Protein AF-A0A9E5K5F0-F1 (afdb_monomer)

Secondary structure (DSSP, 8-state):
---------------------S--S----S-S--SSSEEEEEEEEEETTEEEEEEEEESSTT-TT-EEEEEEEETTEEPPP-

Solvent-accessible surface area (backbone atoms only — not comparable to full-atom values): 5522 Å² total; per-residue (Å²): 137,86,80,82,87,80,81,79,72,75,72,76,77,77,74,77,72,78,81,73,88,62,95,72,93,81,87,84,74,71,66,95,77,68,103,42,86,36,74,48,81,70,48,75,46,85,47,102,77,40,45,37,36,40,28,40,35,13,79,44,92,91,39,94,67,49,42,76,35,36,33,36,41,53,98,90,37,59,38,77,72,82

Sequence (82 aa):
MNIFLSLVSCIAMQVALPKVNTPEIIREFIYLEAPFPQCHATTIAEAPKGLVTAWFGGTREKAPDVGIWVSRIDSGKWTTPI

Structure (mmCIF, N/CA/C/O backbone):
data_AF-A0A9E5K5F0-F1
#
_entry.id   AF-A0A9E5K5F0-F1
#
loop_
_atom_site.group_PDB
_atom_site.id
_atom_site.type_symbol
_atom_site.label_atom_id
_atom_site.label_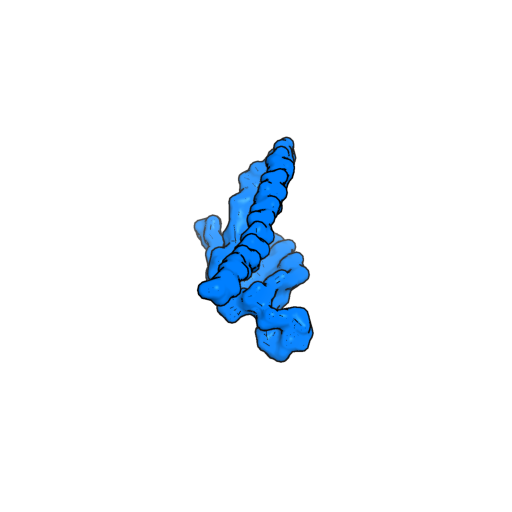alt_id
_atom_site.label_comp_id
_atom_site.label_asym_id
_atom_site.label_entity_id
_atom_site.label_seq_id
_atom_site.pdbx_PDB_ins_code
_atom_site.Cartn_x
_atom_site.Cartn_y
_atom_site.Cartn_z
_atom_site.occupancy
_atom_site.B_iso_or_equiv
_atom_site.auth_seq_id
_atom_site.auth_comp_id
_atom_site.auth_asym_id
_atom_site.auth_atom_id
_atom_site.pdbx_PDB_model_num
ATOM 1 N N . MET A 1 1 ? 54.035 -1.221 -13.119 1.00 36.56 1 MET A N 1
ATOM 2 C CA . MET A 1 1 ? 53.882 0.149 -13.644 1.00 36.56 1 MET A CA 1
ATOM 3 C C . MET A 1 1 ? 52.391 0.402 -13.799 1.00 36.56 1 MET A C 1
ATOM 5 O O . MET A 1 1 ? 51.808 -0.019 -14.779 1.00 36.56 1 MET A O 1
ATOM 9 N N . ASN A 1 2 ? 51.730 0.652 -12.674 1.00 30.03 2 ASN A N 1
ATOM 10 C CA . ASN A 1 2 ? 51.219 1.967 -12.257 1.00 30.03 2 ASN A CA 1
ATOM 11 C C . ASN A 1 2 ? 49.754 2.146 -12.700 1.00 30.03 2 ASN A C 1
ATOM 13 O O . ASN A 1 2 ? 49.510 2.056 -13.890 1.00 30.03 2 ASN A O 1
ATOM 17 N N . ILE A 1 3 ? 48.741 2.476 -11.893 1.00 43.59 3 ILE A N 1
ATOM 18 C CA . ILE A 1 3 ? 48.486 2.605 -10.443 1.00 43.59 3 ILE A CA 1
ATOM 19 C C . ILE A 1 3 ? 47.105 3.346 -10.362 1.00 43.59 3 ILE A C 1
ATOM 21 O O . ILE A 1 3 ? 46.797 4.114 -11.269 1.00 43.59 3 ILE A O 1
ATOM 25 N N . PHE A 1 4 ? 46.326 3.149 -9.282 1.00 43.94 4 PHE A N 1
ATOM 26 C CA . PHE A 1 4 ? 45.097 3.877 -8.851 1.00 43.94 4 PHE A CA 1
ATOM 27 C C . PHE A 1 4 ? 43.824 3.699 -9.711 1.00 43.94 4 PHE A C 1
ATOM 29 O O . PHE A 1 4 ? 43.699 4.253 -10.792 1.00 43.94 4 PHE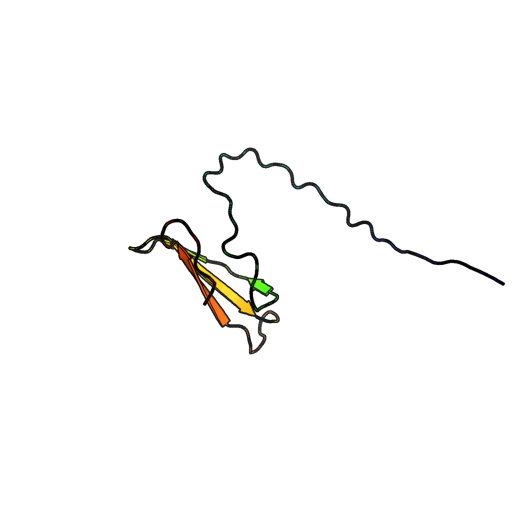 A O 1
ATOM 36 N N . LEU A 1 5 ? 42.831 2.881 -9.324 1.00 49.78 5 LEU A N 1
ATOM 37 C CA . LEU A 1 5 ? 41.894 3.062 -8.195 1.00 49.78 5 LEU A CA 1
ATOM 38 C C . LEU A 1 5 ? 41.419 4.520 -8.032 1.00 49.78 5 LEU A C 1
ATOM 40 O O . LEU A 1 5 ? 42.007 5.284 -7.275 1.00 49.78 5 LEU A O 1
ATOM 44 N N . SER A 1 6 ? 40.312 4.878 -8.688 1.00 50.53 6 SER A N 1
ATOM 45 C CA . SER A 1 6 ? 39.458 5.987 -8.247 1.00 50.53 6 SER A CA 1
ATOM 46 C C . SER A 1 6 ? 38.122 5.405 -7.799 1.00 50.53 6 SER A C 1
ATOM 48 O O . SER A 1 6 ? 37.185 5.224 -8.575 1.00 50.53 6 SER A O 1
ATOM 50 N N . LEU A 1 7 ? 38.090 5.032 -6.520 1.00 50.94 7 LEU A N 1
ATOM 51 C CA . LEU A 1 7 ? 36.869 4.862 -5.751 1.00 50.94 7 LEU A CA 1
ATOM 52 C C . LEU A 1 7 ? 36.222 6.244 -5.627 1.00 50.94 7 LEU A C 1
ATOM 54 O O . LEU A 1 7 ? 36.512 6.983 -4.689 1.00 50.94 7 LEU A O 1
ATOM 58 N N . VAL A 1 8 ? 35.310 6.588 -6.533 1.00 56.00 8 VAL A N 1
ATOM 59 C CA . VAL A 1 8 ? 34.291 7.592 -6.211 1.00 56.00 8 VAL A CA 1
ATOM 60 C C . VAL A 1 8 ? 33.247 6.875 -5.361 1.00 56.00 8 VAL A C 1
ATOM 62 O O . VAL A 1 8 ? 32.163 6.519 -5.814 1.00 56.00 8 VAL A O 1
ATOM 65 N N . SER A 1 9 ? 33.619 6.604 -4.107 1.00 53.34 9 SER A N 1
ATOM 66 C CA . SER A 1 9 ? 32.641 6.388 -3.050 1.00 53.34 9 SER A CA 1
ATOM 67 C C . SER A 1 9 ? 31.960 7.733 -2.855 1.00 53.34 9 SER A C 1
ATOM 69 O O . SER A 1 9 ? 32.446 8.606 -2.136 1.00 53.34 9 SER A O 1
ATOM 71 N N . CYS A 1 10 ? 30.870 7.941 -3.589 1.00 42.25 10 CYS A N 1
ATOM 72 C CA . CYS A 1 10 ? 29.894 8.950 -3.237 1.00 42.25 10 CYS A CA 1
ATOM 73 C C . CYS A 1 10 ? 29.305 8.463 -1.911 1.00 42.25 10 CYS A C 1
ATOM 75 O O . CYS A 1 10 ? 28.366 7.671 -1.889 1.00 42.25 10 CYS A O 1
ATOM 77 N N . ILE A 1 11 ? 29.957 8.830 -0.803 1.00 54.97 11 ILE A N 1
ATOM 78 C CA . ILE A 1 11 ? 29.404 8.672 0.535 1.00 54.97 11 ILE A CA 1
ATOM 79 C C . ILE A 1 11 ? 28.062 9.384 0.459 1.00 54.97 11 ILE A C 1
ATOM 81 O O . ILE A 1 11 ? 28.015 10.609 0.337 1.00 54.97 11 ILE A O 1
ATOM 85 N N . ALA A 1 12 ? 26.984 8.60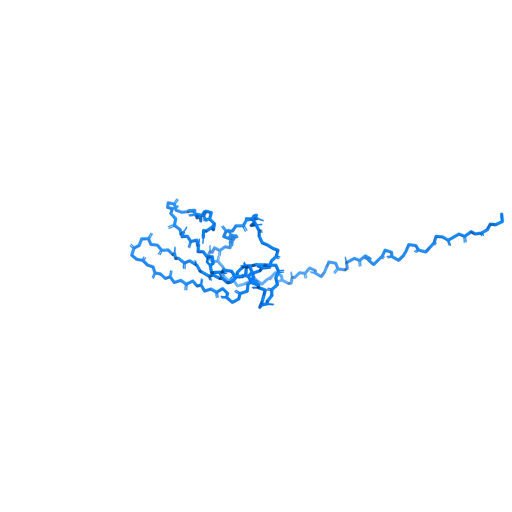0 0.435 1.00 55.88 12 ALA A N 1
ATOM 86 C CA . ALA A 1 12 ? 25.640 9.111 0.569 1.00 55.88 12 ALA A CA 1
ATOM 87 C C . ALA A 1 12 ? 25.642 9.927 1.858 1.00 55.88 12 ALA A C 1
ATOM 89 O O . ALA A 1 12 ? 25.766 9.388 2.956 1.00 55.88 12 ALA A O 1
ATOM 90 N N . MET A 1 13 ? 25.617 11.247 1.715 1.00 54.12 13 MET A N 1
ATOM 91 C CA . MET A 1 13 ? 25.440 12.149 2.830 1.00 54.12 13 MET A CA 1
ATOM 92 C C . MET A 1 13 ? 24.055 11.818 3.380 1.00 54.12 13 MET A C 1
ATOM 94 O O . MET A 1 13 ? 23.043 12.199 2.795 1.00 54.12 13 MET A O 1
ATOM 98 N N . GLN A 1 14 ? 24.006 11.012 4.443 1.00 60.31 14 GLN A N 1
ATOM 99 C CA . GLN A 1 14 ? 22.778 10.736 5.172 1.00 60.31 14 GLN A CA 1
ATOM 100 C C . GLN A 1 14 ? 22.356 12.069 5.790 1.00 60.31 14 GLN A C 1
ATOM 102 O O . GLN A 1 14 ? 22.800 12.450 6.873 1.00 60.31 14 GLN A O 1
ATOM 107 N N . VAL A 1 15 ? 21.549 12.833 5.058 1.00 60.09 15 VAL A N 1
ATOM 108 C CA . VAL A 1 15 ? 20.879 14.004 5.605 1.00 60.09 15 VAL A CA 1
ATOM 109 C C . VAL A 1 15 ? 19.953 13.464 6.686 1.00 60.09 15 VAL A C 1
ATOM 111 O O . VAL A 1 15 ? 18.934 12.842 6.390 1.00 60.09 15 VAL A O 1
ATOM 114 N N . ALA A 1 16 ? 20.348 13.629 7.948 1.00 65.94 16 ALA A N 1
ATOM 115 C CA . ALA A 1 16 ? 19.484 13.333 9.074 1.00 65.94 16 ALA A CA 1
ATOM 116 C C . ALA A 1 16 ? 18.260 14.242 8.946 1.00 65.94 16 ALA A C 1
ATOM 118 O O . ALA A 1 16 ? 18.373 15.465 9.052 1.00 65.94 16 ALA A O 1
ATOM 119 N N . LEU A 1 17 ? 17.103 13.648 8.644 1.00 64.88 17 LEU A N 1
ATOM 120 C CA . LEU A 1 17 ? 15.860 14.399 8.551 1.00 64.88 17 LEU A CA 1
ATOM 121 C C . LEU A 1 17 ? 15.618 15.075 9.907 1.00 64.88 17 LEU A C 1
ATOM 123 O O . LEU A 1 17 ? 15.748 14.411 10.942 1.00 64.88 17 LEU A O 1
ATOM 127 N N . PRO A 1 18 ? 15.289 16.377 9.935 1.00 67.81 18 PRO A N 1
ATOM 128 C CA . PRO A 1 18 ? 14.975 17.048 11.183 1.00 67.81 18 PRO A CA 1
ATOM 129 C C . PRO A 1 18 ? 13.849 16.280 11.875 1.00 67.81 18 PRO A C 1
ATOM 131 O O . PRO A 1 18 ? 12.803 16.012 11.279 1.00 67.81 18 PRO A O 1
ATOM 134 N N . LYS A 1 19 ? 14.075 15.891 13.134 1.00 65.62 19 LYS A N 1
ATOM 135 C CA . LYS A 1 19 ? 13.044 15.260 13.956 1.00 65.62 19 LYS A CA 1
ATOM 136 C C . LYS A 1 19 ? 11.944 16.295 14.170 1.00 65.62 19 LYS A C 1
ATOM 138 O O . LYS A 1 19 ? 12.098 17.221 14.963 1.00 65.62 19 LYS A O 1
ATOM 143 N N . VAL A 1 20 ? 10.864 16.169 13.408 1.00 73.38 20 VAL A N 1
ATOM 144 C CA . VAL A 1 20 ? 9.701 17.040 13.540 1.00 73.38 20 VAL A CA 1
ATOM 145 C C . VAL A 1 20 ? 9.072 16.747 14.903 1.00 73.38 20 VAL A C 1
ATOM 147 O O . VAL A 1 20 ? 8.565 15.654 15.131 1.00 73.38 20 VAL A O 1
ATOM 150 N N . ASN A 1 21 ? 9.122 17.714 15.820 1.00 76.31 21 ASN A N 1
ATOM 151 C CA . ASN A 1 21 ? 8.493 17.629 17.145 1.00 76.31 21 ASN A CA 1
ATOM 152 C C . ASN A 1 21 ? 6.978 17.917 17.080 1.00 76.31 21 ASN A C 1
ATOM 154 O O . ASN A 1 21 ? 6.424 18.584 17.951 1.00 76.31 21 ASN A O 1
ATOM 158 N N . THR A 1 22 ? 6.298 17.447 16.034 1.00 77.81 22 THR A N 1
ATOM 159 C CA . THR A 1 22 ? 4.834 17.468 15.974 1.00 77.81 22 THR A CA 1
ATOM 160 C C . THR A 1 22 ? 4.281 16.286 16.760 1.00 77.81 22 THR A C 1
ATOM 162 O O . THR A 1 22 ? 4.849 15.196 16.664 1.00 77.81 22 THR A O 1
ATOM 165 N N . PRO A 1 23 ? 3.180 16.460 17.510 1.00 84.31 23 PRO A N 1
ATOM 166 C CA . PRO A 1 23 ? 2.494 15.330 18.115 1.00 84.31 23 PRO A CA 1
ATOM 167 C C . PRO A 1 23 ? 2.041 14.373 17.005 1.00 84.31 23 PRO A C 1
ATOM 169 O O . PRO A 1 23 ? 1.249 14.733 16.139 1.00 84.31 23 PRO A O 1
ATOM 172 N N . GLU A 1 24 ? 2.593 13.166 17.019 1.00 86.44 24 GLU A N 1
ATOM 173 C CA . GLU A 1 24 ? 2.279 12.079 16.099 1.00 86.44 24 GLU A CA 1
ATOM 174 C C . GLU A 1 24 ? 1.570 10.984 16.890 1.00 86.44 24 GLU A C 1
ATOM 176 O O . GLU A 1 24 ? 2.062 10.564 17.937 1.00 86.44 24 GLU A O 1
ATOM 181 N N . ILE A 1 25 ? 0.401 10.552 16.415 1.00 89.94 25 ILE A N 1
ATOM 182 C CA . ILE A 1 25 ? -0.370 9.503 17.092 1.00 89.94 25 ILE A CA 1
ATOM 183 C C . ILE A 1 25 ? 0.228 8.135 16.745 1.00 89.94 25 ILE A C 1
ATOM 185 O O . ILE A 1 25 ? 0.515 7.345 17.641 1.00 89.94 25 ILE A O 1
ATOM 189 N N . ILE A 1 26 ? 0.434 7.859 15.452 1.00 89.94 26 ILE A N 1
ATOM 190 C CA . ILE A 1 26 ? 0.965 6.590 14.938 1.00 89.94 26 ILE A CA 1
ATOM 191 C C . ILE A 1 26 ? 1.836 6.872 13.708 1.00 89.94 26 ILE A C 1
ATOM 193 O O . ILE A 1 26 ? 1.416 7.609 12.816 1.00 89.94 26 ILE A O 1
ATOM 197 N N . ARG A 1 27 ? 3.014 6.232 13.654 1.00 92.00 27 ARG A N 1
ATOM 198 C CA . ARG A 1 27 ? 3.851 6.098 12.453 1.00 92.00 27 ARG A CA 1
ATOM 199 C C . ARG A 1 27 ? 4.092 4.630 12.166 1.00 92.00 27 ARG A C 1
ATOM 201 O O . ARG A 1 27 ? 4.670 3.941 13.004 1.00 92.00 27 ARG A O 1
ATOM 208 N N . GLU A 1 28 ? 3.744 4.169 10.977 1.00 93.31 28 GLU A N 1
ATOM 209 C CA . GLU A 1 28 ? 4.045 2.802 10.563 1.00 93.31 28 GLU A CA 1
ATOM 210 C C . GLU A 1 28 ? 4.099 2.668 9.039 1.00 93.31 28 GLU A C 1
ATOM 212 O O . GLU A 1 28 ? 3.622 3.531 8.301 1.00 93.31 28 GLU A O 1
ATOM 217 N N . PHE A 1 29 ? 4.698 1.572 8.577 1.00 95.06 29 PHE A N 1
ATOM 218 C CA . PHE A 1 29 ? 4.630 1.152 7.183 1.00 95.06 29 PHE A CA 1
ATOM 219 C C . PHE A 1 29 ? 3.416 0.243 6.972 1.00 95.06 29 PHE A C 1
ATOM 221 O O . PHE A 1 29 ? 3.155 -0.633 7.793 1.00 95.06 29 PHE A O 1
ATOM 228 N N . ILE A 1 30 ? 2.727 0.397 5.838 1.00 95.88 30 ILE A N 1
ATOM 229 C CA . ILE A 1 30 ? 1.652 -0.520 5.415 1.00 95.88 30 ILE A CA 1
ATOM 230 C C . ILE A 1 30 ? 2.242 -1.879 5.001 1.00 95.88 30 ILE A C 1
ATOM 232 O O . ILE A 1 30 ? 1.670 -2.928 5.275 1.00 95.88 30 ILE A O 1
ATOM 236 N N . TYR A 1 31 ? 3.407 -1.862 4.352 1.00 94.31 31 TYR A N 1
ATOM 237 C CA . TYR A 1 31 ? 4.169 -3.044 3.964 1.00 94.31 31 TYR A CA 1
ATOM 238 C C . TYR A 1 31 ? 5.666 -2.713 3.937 1.00 94.31 31 TYR A C 1
ATOM 240 O O . TYR A 1 31 ? 6.052 -1.558 3.750 1.00 94.31 31 TYR A O 1
ATOM 248 N N . LEU A 1 32 ? 6.505 -3.734 4.111 1.00 93.19 32 LEU A N 1
ATOM 249 C CA . LEU A 1 32 ? 7.964 -3.626 3.959 1.00 93.19 32 LEU A CA 1
ATOM 250 C C . LEU A 1 32 ? 8.454 -4.246 2.647 1.00 93.19 32 LEU A C 1
ATOM 252 O O . LEU A 1 32 ? 9.462 -3.813 2.099 1.00 93.19 32 LEU A O 1
ATOM 256 N N . GLU A 1 33 ? 7.715 -5.228 2.134 1.00 91.31 33 GLU A N 1
ATOM 257 C CA . GLU A 1 33 ? 8.023 -5.940 0.901 1.00 91.31 33 GLU A CA 1
ATOM 258 C C . GLU A 1 33 ? 6.807 -5.904 -0.024 1.00 91.31 33 GLU A C 1
ATOM 260 O O . GLU A 1 33 ? 5.667 -6.065 0.416 1.00 91.31 33 GLU A O 1
ATOM 265 N N . ALA A 1 34 ? 7.060 -5.677 -1.309 1.00 90.25 34 ALA A N 1
ATOM 266 C CA . ALA A 1 34 ? 6.056 -5.669 -2.359 1.00 90.25 34 ALA A CA 1
ATOM 267 C C . ALA A 1 34 ? 6.643 -6.280 -3.640 1.00 90.25 34 ALA A C 1
ATOM 269 O O . ALA A 1 34 ? 7.843 -6.140 -3.885 1.00 90.25 34 ALA A O 1
ATOM 270 N N . PRO A 1 35 ? 5.822 -6.918 -4.492 1.00 90.56 35 PRO A N 1
ATOM 271 C CA . PRO A 1 35 ? 6.289 -7.529 -5.738 1.00 90.56 35 PRO A CA 1
ATOM 272 C C . PRO A 1 35 ? 6.585 -6.505 -6.849 1.00 90.56 35 PRO A C 1
ATOM 274 O O . PRO A 1 35 ? 6.870 -6.889 -7.980 1.00 90.56 35 PRO A O 1
ATOM 277 N N . PHE A 1 36 ? 6.510 -5.208 -6.548 1.00 94.81 36 PHE A N 1
ATOM 278 C CA . PHE A 1 36 ? 6.745 -4.110 -7.477 1.00 94.81 36 PHE A CA 1
ATOM 279 C C . PHE A 1 36 ? 7.769 -3.120 -6.902 1.00 94.81 36 PHE A C 1
ATOM 281 O O . PHE A 1 36 ? 7.772 -2.858 -5.698 1.00 94.81 36 PHE A O 1
ATOM 288 N N . PRO A 1 37 ? 8.623 -2.524 -7.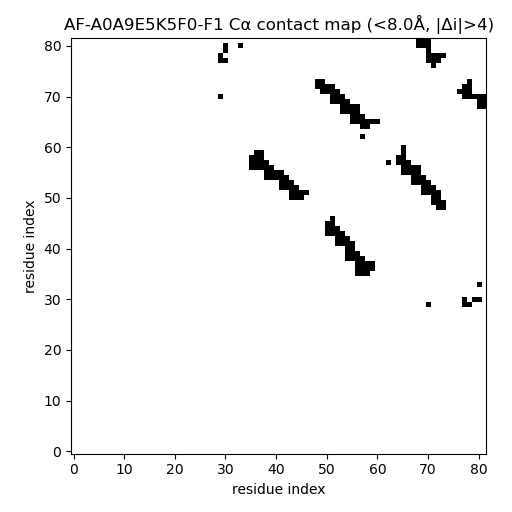750 1.00 96.12 37 PRO A N 1
ATOM 289 C CA . PRO A 1 37 ? 9.676 -1.617 -7.300 1.00 96.12 37 PRO A CA 1
ATOM 290 C C . PRO A 1 37 ? 9.207 -0.176 -7.044 1.00 96.12 37 PRO A C 1
ATOM 292 O O . PRO A 1 37 ? 9.938 0.581 -6.408 1.00 96.12 37 PRO A O 1
ATOM 295 N N . GLN A 1 38 ? 8.039 0.243 -7.546 1.00 96.75 38 GLN A N 1
ATOM 296 C CA . GLN A 1 38 ? 7.549 1.620 -7.395 1.00 96.75 38 GLN A CA 1
ATOM 297 C C . GLN A 1 38 ? 6.110 1.673 -6.888 1.00 96.75 38 GLN A C 1
ATOM 299 O O . GLN A 1 38 ? 5.273 0.880 -7.314 1.00 96.75 38 GLN A O 1
ATOM 304 N N . CYS A 1 39 ? 5.819 2.660 -6.034 1.00 96.38 39 CYS A N 1
ATOM 305 C CA . CYS A 1 39 ? 4.469 3.023 -5.609 1.00 96.38 39 CYS A CA 1
ATOM 306 C C . CYS A 1 39 ? 4.244 4.538 -5.737 1.00 96.38 39 CYS A C 1
ATOM 308 O O . CYS A 1 39 ? 5.170 5.319 -5.510 1.00 96.38 39 CYS A O 1
ATOM 310 N N . HIS A 1 40 ? 3.038 4.971 -6.115 1.00 95.50 40 HIS A N 1
ATOM 311 C CA . HIS A 1 40 ? 2.706 6.397 -6.193 1.00 95.50 40 HIS A CA 1
ATOM 312 C C . HIS A 1 40 ? 1.206 6.668 -6.003 1.00 95.50 40 HIS A C 1
ATOM 314 O O . HIS A 1 40 ? 0.378 5.764 -6.125 1.00 95.50 40 HIS A O 1
ATOM 320 N N . ALA A 1 41 ? 0.879 7.938 -5.734 1.00 96.44 41 ALA A N 1
ATOM 321 C CA . ALA A 1 41 ? -0.482 8.457 -5.579 1.00 96.44 41 ALA A CA 1
ATOM 322 C C . ALA A 1 41 ? -1.317 7.626 -4.589 1.00 96.44 41 ALA A C 1
ATOM 324 O O . ALA A 1 41 ? -2.380 7.100 -4.917 1.00 96.44 41 ALA A O 1
ATOM 325 N N . THR A 1 42 ? -0.785 7.493 -3.372 1.00 96.50 42 THR A N 1
ATOM 326 C CA . THR A 1 42 ? -1.432 6.788 -2.267 1.00 96.50 42 THR A CA 1
ATOM 327 C C . THR A 1 42 ? -2.678 7.534 -1.791 1.00 96.50 42 THR A C 1
ATOM 329 O O . THR A 1 42 ? -2.735 8.764 -1.764 1.00 96.50 42 THR A O 1
ATOM 332 N N . THR A 1 43 ? -3.683 6.770 -1.380 1.00 97.56 43 THR A N 1
ATOM 333 C CA . THR A 1 43 ? -4.888 7.263 -0.718 1.00 97.56 43 THR A CA 1
ATOM 334 C C . THR A 1 43 ? -5.215 6.389 0.487 1.00 97.56 43 THR A C 1
ATOM 336 O O . THR A 1 43 ? -4.853 5.211 0.535 1.00 97.56 43 THR A O 1
ATOM 339 N N . ILE A 1 44 ? -5.899 6.976 1.463 1.00 97.62 44 ILE A N 1
ATOM 340 C CA . ILE A 1 44 ? -6.413 6.301 2.650 1.00 97.62 44 ILE A CA 1
ATOM 341 C C . ILE A 1 44 ? -7.827 6.801 2.926 1.00 97.62 44 ILE A C 1
ATOM 343 O O . ILE A 1 44 ? -8.110 7.989 2.775 1.00 97.62 44 ILE A O 1
ATOM 347 N N . ALA A 1 45 ? -8.713 5.895 3.324 1.00 98.00 45 ALA A N 1
ATOM 348 C CA . ALA A 1 45 ? -10.082 6.215 3.692 1.00 98.00 45 ALA A CA 1
ATOM 349 C C . ALA A 1 45 ? -10.536 5.376 4.889 1.00 98.00 45 ALA A C 1
ATOM 351 O O . ALA A 1 45 ? -10.086 4.245 5.090 1.00 98.00 45 ALA A O 1
ATOM 352 N N . GLU A 1 46 ? -11.463 5.929 5.665 1.00 97.44 46 GLU A N 1
ATOM 353 C CA . GLU A 1 46 ? -12.202 5.175 6.671 1.00 97.44 46 GLU A CA 1
ATOM 354 C C . GLU A 1 46 ? -13.308 4.352 5.997 1.00 97.44 46 GLU A C 1
ATOM 356 O O . GLU A 1 46 ? -14.028 4.832 5.120 1.00 97.44 46 GLU A O 1
ATOM 361 N N . ALA A 1 47 ? -13.437 3.094 6.403 1.00 95.12 47 ALA A N 1
ATOM 362 C CA . ALA A 1 47 ? -14.492 2.182 5.988 1.00 95.12 47 ALA A CA 1
ATOM 363 C C . ALA A 1 47 ? -15.151 1.557 7.234 1.00 95.12 47 ALA A C 1
ATOM 365 O O . ALA A 1 47 ? -14.558 1.568 8.313 1.00 95.12 47 ALA A O 1
ATOM 366 N N . PRO A 1 48 ? -16.336 0.923 7.119 1.00 95.50 48 PRO A N 1
ATOM 367 C CA . PRO A 1 48 ? -17.056 0.379 8.279 1.00 95.50 48 PRO A CA 1
ATOM 368 C C . PRO A 1 48 ? -16.280 -0.634 9.139 1.00 95.50 48 PRO A C 1
ATOM 370 O O . PRO A 1 48 ? -16.672 -0.904 10.268 1.00 95.50 48 PRO A O 1
ATOM 373 N N . LYS A 1 49 ? -15.212 -1.234 8.598 1.00 92.56 49 LYS A N 1
ATOM 374 C CA . LYS A 1 49 ? -14.366 -2.226 9.280 1.00 92.56 49 LYS A CA 1
ATOM 375 C C . LYS A 1 49 ? -12.969 -1.700 9.643 1.00 92.56 49 LYS A C 1
ATOM 377 O O . LYS A 1 49 ? -12.121 -2.495 10.022 1.00 92.56 49 LYS A O 1
ATOM 382 N N . GLY A 1 50 ? -12.718 -0.397 9.508 1.00 94.69 50 GLY A N 1
ATOM 383 C CA . GLY A 1 50 ? -11.410 0.219 9.736 1.00 94.69 50 GLY A CA 1
ATOM 384 C C . GLY A 1 50 ? -10.871 0.930 8.498 1.00 94.69 50 GLY A C 1
ATOM 385 O O . GLY A 1 50 ? -11.611 1.238 7.565 1.00 94.69 50 GLY A O 1
ATOM 386 N N . LEU A 1 51 ? -9.568 1.205 8.487 1.00 97.31 51 LEU A N 1
ATOM 387 C CA . LEU A 1 51 ? -8.925 1.937 7.398 1.00 97.31 51 LEU A CA 1
ATOM 388 C C . LEU A 1 51 ? -8.688 1.043 6.177 1.00 97.31 51 LEU A C 1
ATOM 390 O O . LEU A 1 51 ? -8.366 -0.141 6.295 1.00 97.31 51 LEU A O 1
ATOM 394 N N . VAL A 1 52 ? -8.812 1.634 4.994 1.00 98.00 52 VAL A N 1
ATOM 395 C CA . VAL A 1 52 ? -8.404 1.047 3.717 1.00 98.00 52 VAL A CA 1
ATOM 396 C C . VAL A 1 52 ? -7.466 2.007 3.006 1.00 98.00 52 VAL A C 1
ATOM 398 O O . VAL A 1 52 ? -7.676 3.218 3.019 1.00 98.00 52 VAL A O 1
ATOM 401 N N . THR A 1 53 ? -6.429 1.464 2.388 1.00 98.12 53 THR A N 1
ATOM 402 C CA . THR A 1 53 ? -5.450 2.206 1.600 1.00 98.12 53 THR A CA 1
ATOM 403 C C . THR A 1 53 ? -5.430 1.672 0.180 1.00 98.12 53 THR A C 1
ATOM 405 O O . THR A 1 53 ? -5.680 0.488 -0.048 1.00 98.12 53 THR A O 1
ATOM 408 N N . ALA A 1 54 ? -5.157 2.554 -0.777 1.00 98.06 54 ALA A N 1
ATOM 409 C CA . ALA A 1 54 ? -4.943 2.171 -2.164 1.00 98.06 54 ALA A CA 1
ATOM 410 C C . ALA A 1 54 ? -3.835 3.012 -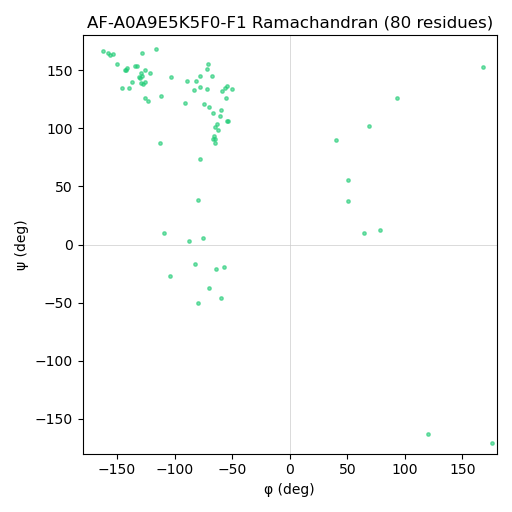2.803 1.00 98.06 54 ALA A C 1
ATOM 412 O O . ALA A 1 54 ? -3.619 4.160 -2.411 1.00 98.06 54 ALA A O 1
ATOM 413 N N . TRP A 1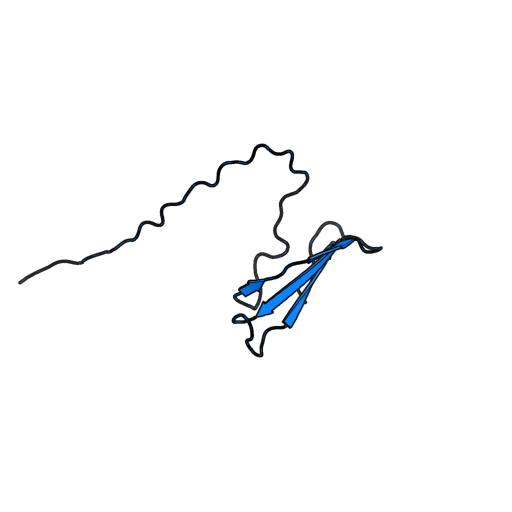 55 ? -3.115 2.446 -3.767 1.00 97.94 55 TRP A N 1
ATOM 414 C CA . TRP A 1 55 ? -2.050 3.135 -4.502 1.00 97.94 55 TRP A CA 1
ATOM 415 C C . TRP A 1 55 ? -1.785 2.471 -5.850 1.00 97.94 55 TRP A C 1
ATOM 417 O O . TRP A 1 55 ? -2.178 1.329 -6.078 1.00 97.94 55 TRP A O 1
ATOM 427 N N . PHE A 1 56 ? -1.081 3.170 -6.738 1.00 98.12 56 PHE A N 1
ATOM 428 C CA . PHE A 1 56 ? -0.551 2.563 -7.958 1.00 98.12 56 PHE A CA 1
ATOM 429 C C . PHE A 1 56 ? 0.774 1.870 -7.660 1.00 98.12 56 PHE A C 1
ATOM 431 O O . PHE A 1 56 ? 1.641 2.484 -7.037 1.00 98.12 56 PHE A O 1
ATOM 438 N N . GLY A 1 57 ? 0.948 0.633 -8.127 1.00 97.56 57 GLY A N 1
ATOM 439 C CA . GLY A 1 57 ? 2.182 -0.140 -7.966 1.00 97.56 57 GLY A CA 1
ATOM 440 C C . GLY A 1 57 ? 2.544 -0.922 -9.228 1.00 97.56 57 GLY A C 1
ATOM 441 O O . GLY A 1 57 ? 1.671 -1.537 -9.837 1.00 97.56 57 GLY A O 1
ATOM 442 N N . GLY A 1 58 ? 3.817 -0.881 -9.628 1.00 97.94 58 GLY A N 1
ATOM 443 C CA . GLY A 1 58 ? 4.343 -1.569 -10.817 1.00 97.94 58 GLY A CA 1
ATOM 444 C C . G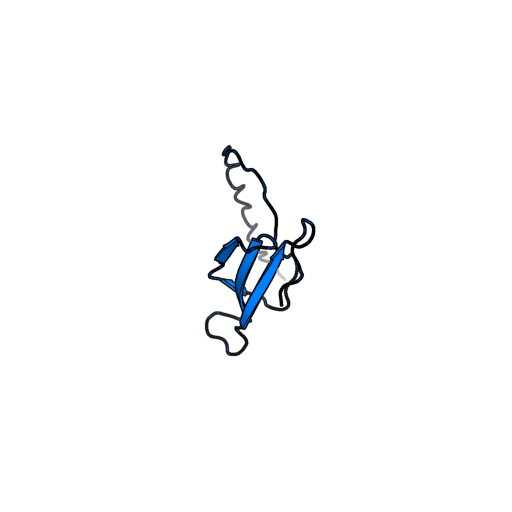LY A 1 58 ? 5.818 -1.245 -11.082 1.00 97.94 58 GLY A C 1
ATOM 445 O O . GLY A 1 58 ? 6.476 -0.605 -10.258 1.00 97.94 58 GLY A O 1
ATOM 446 N N . THR A 1 59 ? 6.348 -1.667 -12.235 1.00 98.19 59 THR A N 1
ATOM 447 C CA . THR A 1 59 ? 7.757 -1.450 -12.618 1.00 98.19 59 THR A CA 1
ATOM 448 C C . THR A 1 59 ? 8.126 0.035 -12.692 1.00 98.19 59 THR A C 1
ATOM 450 O O . THR A 1 59 ? 9.181 0.446 -12.207 1.00 98.19 59 THR A O 1
ATOM 453 N N . ARG A 1 60 ? 7.270 0.845 -13.324 1.00 96.94 60 ARG A N 1
ATOM 454 C CA . ARG A 1 60 ? 7.401 2.307 -13.422 1.00 96.94 60 ARG A CA 1
ATOM 455 C C . ARG A 1 60 ? 6.076 2.947 -13.807 1.00 96.94 60 ARG A C 1
ATOM 457 O O . ARG A 1 60 ? 5.187 2.270 -14.319 1.00 96.94 60 ARG A O 1
ATOM 464 N N . GLU A 1 61 ? 5.976 4.265 -13.662 1.00 95.81 61 GLU A N 1
ATOM 465 C CA . GLU A 1 61 ? 4.817 5.021 -14.146 1.00 95.81 61 GLU A CA 1
ATOM 466 C C . GLU A 1 61 ? 4.492 4.681 -15.619 1.00 95.81 61 GLU A C 1
ATOM 468 O O . GLU A 1 61 ? 5.384 4.628 -16.480 1.00 95.81 61 GLU A O 1
ATOM 473 N N . LYS A 1 62 ? 3.200 4.445 -15.896 1.00 94.88 62 LYS A N 1
ATOM 474 C CA . LYS A 1 62 ? 2.632 4.077 -17.210 1.00 94.88 62 LYS A CA 1
ATOM 475 C C . LYS A 1 62 ? 3.082 2.722 -17.776 1.00 94.88 62 LYS A C 1
ATOM 477 O O . LYS A 1 62 ? 2.835 2.459 -18.953 1.00 94.88 62 LYS A O 1
ATOM 482 N N . ALA A 1 63 ? 3.763 1.878 -17.002 1.00 98.06 63 ALA A N 1
ATOM 483 C CA . ALA A 1 63 ? 4.087 0.529 -17.454 1.00 98.06 63 ALA A CA 1
ATOM 484 C C . ALA A 1 63 ? 2.831 -0.374 -17.479 1.00 98.06 63 ALA A C 1
ATOM 486 O O . ALA A 1 63 ? 1.910 -0.145 -16.693 1.00 98.06 63 ALA A O 1
ATOM 487 N N . PRO A 1 64 ? 2.765 -1.385 -18.370 1.00 98.25 64 PRO A N 1
ATOM 488 C CA . PRO A 1 64 ? 1.586 -2.251 -18.497 1.00 98.25 64 PRO A CA 1
ATOM 489 C C . PRO A 1 64 ? 1.273 -3.091 -17.253 1.00 98.25 64 PRO A C 1
ATOM 491 O O . PRO A 1 64 ? 0.151 -3.558 -17.101 1.00 98.25 64 PRO A O 1
ATOM 494 N N . ASP A 1 65 ? 2.263 -3.300 -16.389 1.00 97.69 65 ASP A N 1
ATOM 495 C CA . ASP A 1 65 ? 2.155 -4.040 -15.133 1.00 97.69 65 ASP A CA 1
ATOM 496 C C . ASP A 1 65 ? 1.714 -3.162 -13.949 1.00 97.69 65 ASP A C 1
ATOM 498 O O . ASP A 1 65 ? 1.642 -3.648 -12.823 1.00 97.69 65 ASP A O 1
ATOM 502 N N . VAL A 1 66 ? 1.423 -1.874 -14.175 1.00 98.06 66 VAL A N 1
ATOM 503 C CA . VAL A 1 66 ? 0.888 -1.001 -13.126 1.00 98.06 66 VAL A CA 1
ATOM 504 C C . VAL A 1 66 ? -0.543 -1.412 -12.792 1.00 98.06 66 VAL A C 1
ATOM 506 O O . VAL A 1 66 ? -1.444 -1.320 -13.625 1.00 98.06 66 VAL A O 1
ATOM 509 N N . GLY A 1 67 ? -0.746 -1.806 -11.538 1.00 97.00 67 GLY A N 1
ATOM 510 C CA . GLY A 1 67 ? -2.050 -2.095 -10.950 1.00 97.00 67 GLY A CA 1
ATOM 511 C C . GLY A 1 67 ? -2.393 -1.140 -9.810 1.00 97.00 67 GLY A C 1
ATOM 512 O O . GLY A 1 67 ? -1.541 -0.391 -9.322 1.00 97.00 67 GLY A O 1
ATOM 513 N N . ILE A 1 68 ? -3.654 -1.185 -9.381 1.00 97.88 68 ILE A N 1
ATOM 514 C CA . ILE A 1 68 ? -4.081 -0.587 -8.114 1.00 97.88 68 ILE A CA 1
ATOM 515 C C . ILE A 1 68 ? -3.953 -1.663 -7.045 1.00 97.88 68 ILE A C 1
ATOM 517 O O . ILE A 1 68 ? -4.580 -2.711 -7.160 1.00 97.88 68 ILE A O 1
ATOM 521 N N . TRP A 1 69 ? -3.165 -1.369 -6.023 1.00 97.62 69 TRP A N 1
ATOM 522 C CA . TRP A 1 69 ? -2.939 -2.237 -4.877 1.00 97.62 69 TRP A CA 1
ATOM 523 C C . TRP A 1 69 ? -3.732 -1.737 -3.684 1.00 97.62 69 TRP A C 1
ATOM 525 O O . TRP A 1 69 ? -3.867 -0.524 -3.504 1.00 97.62 69 TRP A O 1
ATOM 535 N N . VAL A 1 70 ? -4.242 -2.661 -2.874 1.00 97.56 70 VAL A N 1
ATOM 536 C CA . VAL A 1 70 ? -5.091 -2.356 -1.720 1.00 97.56 70 VAL A CA 1
ATOM 537 C C . VAL A 1 70 ? -4.582 -3.060 -0.470 1.00 97.56 70 VAL A C 1
ATOM 539 O O . VAL A 1 70 ? -4.246 -4.240 -0.494 1.00 97.56 70 VAL A O 1
ATOM 542 N N . SER A 1 71 ? -4.602 -2.353 0.659 1.00 97.50 71 SER A N 1
ATOM 543 C CA . SER A 1 71 ? -4.437 -2.949 1.987 1.00 97.50 71 SER A CA 1
ATOM 544 C C . SER A 1 71 ? -5.506 -2.425 2.945 1.00 97.50 71 SER A C 1
ATOM 546 O O . SER A 1 71 ? -6.072 -1.345 2.759 1.00 97.50 71 SER A O 1
ATOM 548 N N . ARG A 1 72 ? -5.841 -3.216 3.963 1.00 97.56 72 ARG A N 1
ATOM 549 C CA . ARG A 1 72 ? -6.812 -2.864 5.004 1.00 97.56 72 ARG A CA 1
ATOM 550 C C . ARG A 1 72 ? -6.170 -3.012 6.369 1.00 97.56 72 ARG A C 1
ATOM 552 O O . ARG A 1 72 ? -5.332 -3.889 6.555 1.00 97.56 72 ARG A O 1
ATOM 559 N N . ILE A 1 73 ? -6.615 -2.208 7.327 1.00 95.94 73 ILE A N 1
ATOM 560 C CA . ILE A 1 73 ? -6.412 -2.552 8.730 1.00 95.94 73 ILE A CA 1
ATOM 561 C C . ILE A 1 73 ? -7.388 -3.668 9.084 1.00 95.94 73 ILE A C 1
ATOM 563 O O . ILE A 1 73 ? -8.603 -3.492 8.998 1.00 95.94 73 ILE A O 1
ATOM 567 N N . ASP A 1 74 ? -6.838 -4.797 9.513 1.00 94.00 74 ASP A N 1
ATOM 568 C CA . ASP A 1 74 ? -7.562 -5.887 10.147 1.00 94.00 74 ASP A CA 1
ATOM 569 C C . ASP A 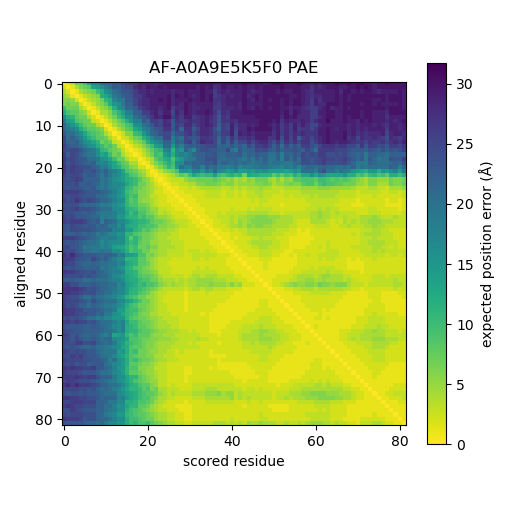1 74 ? -6.898 -6.212 11.487 1.00 94.00 74 ASP A C 1
ATOM 571 O O . ASP A 1 74 ? -5.688 -6.425 11.570 1.00 94.00 74 ASP A O 1
ATOM 575 N N . SER A 1 75 ? -7.686 -6.208 12.564 1.00 92.06 75 SER A N 1
ATOM 576 C CA . SER A 1 75 ? -7.214 -6.530 13.918 1.00 92.06 75 SER A CA 1
ATOM 577 C C . SER A 1 75 ? -5.956 -5.746 14.348 1.00 92.06 75 SER A C 1
ATOM 579 O O . SER A 1 75 ? -5.068 -6.276 15.017 1.00 92.06 75 SER A O 1
ATOM 581 N N . GLY A 1 76 ? -5.874 -4.472 13.944 1.00 92.19 76 GLY A N 1
ATOM 582 C CA . GLY A 1 76 ? -4.759 -3.573 14.264 1.00 92.19 76 GLY A CA 1
ATOM 583 C C . GLY A 1 76 ? -3.490 -3.781 13.432 1.00 92.19 76 GLY A C 1
ATOM 584 O O . GLY A 1 76 ? -2.450 -3.247 13.800 1.00 92.19 76 GLY A O 1
ATOM 585 N N . LYS A 1 77 ? -3.545 -4.556 12.341 1.00 94.62 77 LYS A N 1
ATOM 586 C CA . LYS A 1 77 ? -2.423 -4.764 11.416 1.00 94.62 77 LYS A CA 1
ATOM 587 C C . LYS A 1 77 ? -2.851 -4.530 9.975 1.00 94.62 77 LYS A C 1
ATOM 589 O O . LYS A 1 77 ? -3.983 -4.827 9.602 1.00 94.62 77 LYS A O 1
ATOM 594 N N . TRP A 1 78 ? -1.927 -4.042 9.157 1.00 96.81 78 TRP A N 1
ATOM 595 C CA . TRP A 1 78 ? -2.124 -3.947 7.716 1.00 96.81 78 TRP A CA 1
ATOM 596 C C . TRP A 1 78 ? -2.084 -5.334 7.070 1.00 96.81 78 TRP A C 1
ATOM 598 O O . TRP A 1 78 ? -1.205 -6.147 7.365 1.00 96.81 78 TRP A O 1
ATOM 608 N N . THR A 1 79 ? -3.040 -5.611 6.186 1.00 96.44 79 THR A N 1
ATOM 609 C CA . THR A 1 79 ? -3.020 -6.814 5.348 1.00 96.44 79 THR A CA 1
ATOM 610 C C . THR A 1 79 ? -1.923 -6.707 4.293 1.00 96.44 79 THR A C 1
ATOM 612 O O . THR A 1 79 ? -1.567 -5.607 3.861 1.00 96.44 79 THR A O 1
ATOM 615 N N . THR A 1 80 ? -1.432 -7.847 3.802 1.00 95.50 80 THR A N 1
ATO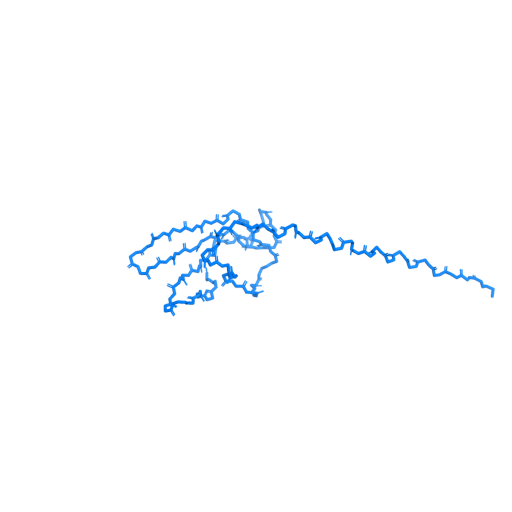M 616 C CA . THR A 1 80 ? -0.582 -7.863 2.604 1.00 95.50 80 THR A CA 1
ATOM 617 C C . THR A 1 80 ? -1.301 -7.146 1.456 1.00 95.50 80 THR A C 1
ATOM 619 O O . THR A 1 80 ? -2.508 -7.360 1.293 1.00 95.50 80 THR A O 1
ATOM 622 N N . PRO A 1 81 ? -0.604 -6.288 0.689 1.00 95.69 81 PRO A N 1
ATOM 623 C CA . PRO A 1 81 ? -1.184 -5.667 -0.491 1.00 95.69 81 PRO A CA 1
ATOM 624 C C . PRO A 1 81 ? -1.711 -6.712 -1.478 1.00 95.69 81 PRO A C 1
ATOM 626 O O . PRO A 1 81 ? -1.009 -7.685 -1.766 1.00 95.69 81 PRO A O 1
ATOM 629 N N . ILE A 1 82 ? -2.918 -6.488 -1.998 1.00 93.19 82 ILE A N 1
ATOM 630 C CA . ILE A 1 82 ? -3.555 -7.301 -3.048 1.00 93.19 82 ILE A CA 1
ATOM 631 C C . ILE A 1 82 ? -3.993 -6.457 -4.236 1.00 93.19 82 ILE A C 1
ATOM 633 O O . ILE A 1 82 ? -4.203 -5.236 -4.035 1.00 93.19 82 ILE A O 1
#

Mean predicted aligned error: 10.8 Å

Nearest PDB structures (foldseek):
  3lyg-assembly1_A-2  TM=5.441E-01  e=3.108E+00  Colwellia psychrerythraea 34H

pLDDT: mean 84.81, std 18.68, range [30.03, 98.25]

Radius of gyration: 19.65 Å; Cα contacts (8 Å, |Δi|>4): 96; chains: 1; bounding box: 71×26×37 Å

Foldseek 3Di:
DDDDDDPPPPVPPPPPDPPPPDDDPDDDDLDDDDPFDDWDDKDWDADPQGIKIWIWGHPDPPDPRTDIWMWGDDPNHIDDID